Protein AF-A0A2T0B4X9-F1 (afdb_monomer)

InterPro domains:
  IPR005133 Na+/H+ antiporter subunit G [PF03334] (10-89)
  IPR005133 Na+/H+ antiporter subunit G [PTHR34703] (2-92)
  IPR005133 Na+/H+ antiporter subunit G [TIGR01300] (10-94)

Secondary structure (DSSP, 8-state):
-HHHHHHHHHHHHHHHHHHHHHHHHHH-SSHHHHHHHHHHHHHHHHHHHHHHHHHHH-SSHHHHHHHHHHHHHHHHHHHHHHHHHHHHHHHHHHHHHHHHHHTT-

Radius of gyration: 19.69 Å; Cα contacts (8 Å, |Δi|>4): 81; chains: 1; bounding box: 43×24×63 Å

Foldseek 3Di:
DVLLVQLVVLLVVLVVLCVQLVVQLVPDPDPLSNLVSNLVSNLSSLCSNLVSVCSNVDDDPVNVVSVVVSVVCVVVSVVVSVVSVVVVVVVVVVVVVVVVVVVVD

Structure (mmCIF, N/CA/C/O backbone):
data_AF-A0A2T0B4X9-F1
#
_entry.id   AF-A0A2T0B4X9-F1
#
loop_
_atom_site.group_PDB
_atom_site.id
_atom_site.type_symbol
_atom_site.label_atom_id
_atom_site.label_alt_id
_atom_site.label_comp_id
_atom_site.label_asym_id
_atom_site.label_entity_id
_atom_site.label_seq_id
_atom_site.pdbx_PDB_ins_code
_atom_site.Cartn_x
_atom_site.Cartn_y
_atom_site.Cartn_z
_atom_site.occupancy
_atom_site.B_iso_or_equiv
_atom_site.auth_seq_id
_atom_site.auth_comp_id
_atom_site.auth_asym_id
_atom_site.auth_atom_id
_atom_site.pdbx_PDB_model_num
ATOM 1 N N . MET A 1 1 ? -21.143 4.874 19.552 1.00 70.88 1 MET A N 1
ATOM 2 C CA . MET A 1 1 ? -21.073 6.147 18.798 1.00 70.88 1 MET A CA 1
ATOM 3 C C . MET A 1 1 ? -19.639 6.619 18.568 1.00 70.88 1 MET A C 1
ATOM 5 O O . MET A 1 1 ? -19.265 6.738 17.414 1.00 70.88 1 MET A O 1
ATOM 9 N N . ILE A 1 2 ? -18.803 6.809 19.600 1.00 83.50 2 ILE A N 1
ATOM 10 C CA . ILE A 1 2 ? -17.425 7.326 19.414 1.00 83.50 2 ILE A CA 1
ATOM 11 C C . ILE A 1 2 ? -16.535 6.442 18.518 1.00 83.50 2 ILE A C 1
ATOM 13 O O . ILE A 1 2 ? -15.884 6.949 17.611 1.00 83.50 2 ILE A O 1
ATOM 17 N N . LYS A 1 3 ? -16.580 5.111 18.691 1.00 83.69 3 LYS A N 1
ATOM 18 C CA . LYS A 1 3 ? -15.818 4.161 17.855 1.00 83.69 3 LYS A CA 1
ATOM 19 C C . LYS A 1 3 ? -16.211 4.244 16.378 1.00 83.69 3 LYS A C 1
ATOM 21 O O . LYS A 1 3 ? -15.361 4.133 15.510 1.00 83.69 3 LYS A O 1
ATOM 26 N N . THR A 1 4 ? -17.495 4.472 16.106 1.00 84.94 4 THR A N 1
ATOM 27 C CA . THR A 1 4 ? -18.053 4.586 14.754 1.00 84.94 4 THR A CA 1
ATOM 28 C C . THR A 1 4 ? -17.544 5.833 14.042 1.00 84.94 4 THR A C 1
ATOM 30 O O . THR A 1 4 ? -17.191 5.759 12.873 1.00 84.94 4 THR A O 1
ATOM 33 N N . ILE A 1 5 ? -17.456 6.962 14.752 1.00 89.38 5 ILE A N 1
ATOM 34 C CA . ILE A 1 5 ? -16.941 8.221 14.194 1.00 89.38 5 ILE A CA 1
ATOM 35 C C . ILE A 1 5 ? -15.448 8.083 13.868 1.00 89.38 5 ILE A C 1
ATOM 37 O O . ILE A 1 5 ? -15.024 8.427 12.768 1.00 89.38 5 ILE A O 1
ATOM 41 N N . ILE A 1 6 ? -14.665 7.516 14.791 1.00 89.00 6 ILE A N 1
ATOM 42 C CA . ILE A 1 6 ? -13.224 7.285 14.597 1.00 89.00 6 ILE A CA 1
ATOM 43 C C . ILE A 1 6 ? -12.978 6.315 13.434 1.00 89.00 6 ILE A C 1
ATOM 45 O O . ILE A 1 6 ? -12.154 6.591 12.564 1.00 89.00 6 ILE A O 1
ATOM 49 N N . ALA A 1 7 ? -13.722 5.207 13.384 1.00 88.75 7 ALA A N 1
ATOM 50 C CA . ALA A 1 7 ? -13.641 4.249 12.287 1.00 88.75 7 ALA A CA 1
ATOM 51 C C . ALA A 1 7 ? -14.042 4.880 10.946 1.00 88.75 7 ALA A C 1
ATOM 53 O O . ALA A 1 7 ? -13.374 4.6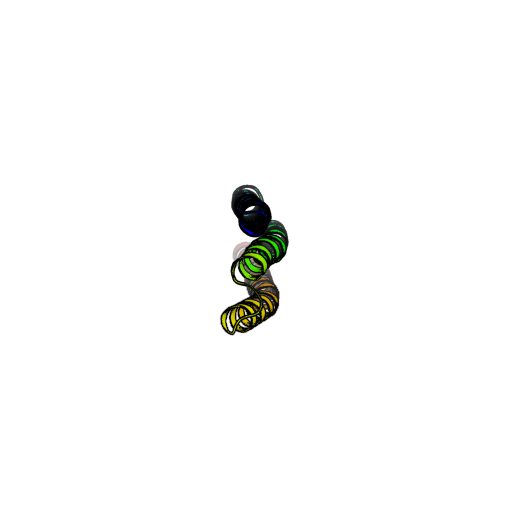52 9.942 1.00 88.75 7 ALA A O 1
ATOM 54 N N . GLY A 1 8 ? -15.086 5.715 10.939 1.00 88.88 8 GLY A N 1
ATOM 55 C CA . GLY A 1 8 ? -15.521 6.459 9.760 1.00 88.88 8 GLY A CA 1
ATOM 56 C C . GLY A 1 8 ? -14.424 7.372 9.214 1.00 88.88 8 GLY A C 1
ATOM 57 O O . GLY A 1 8 ? -14.149 7.330 8.020 1.00 88.88 8 GLY A O 1
ATOM 58 N N . ILE A 1 9 ? -13.741 8.126 10.080 1.00 92.19 9 ILE A N 1
ATOM 59 C CA . ILE A 1 9 ? -12.610 8.987 9.690 1.00 92.19 9 ILE A CA 1
ATOM 60 C C . ILE A 1 9 ? -11.462 8.164 9.095 1.00 92.19 9 ILE A C 1
ATOM 62 O O . ILE A 1 9 ? -10.918 8.538 8.057 1.00 92.19 9 ILE A O 1
ATOM 66 N N . PHE A 1 10 ? -11.116 7.030 9.710 1.00 91.31 10 PHE A N 1
ATOM 67 C CA . PHE A 1 10 ? -10.055 6.152 9.206 1.00 91.31 10 PHE A CA 1
ATOM 68 C C . PHE A 1 10 ? -10.397 5.551 7.837 1.00 91.31 10 PHE A C 1
ATOM 70 O O . PHE A 1 10 ? -9.554 5.548 6.942 1.00 91.31 10 PHE A O 1
ATOM 77 N N . ILE A 1 11 ? -11.640 5.097 7.643 1.00 91.50 11 ILE A N 1
ATOM 78 C CA . ILE A 1 11 ? -12.099 4.545 6.361 1.00 91.50 11 ILE A CA 1
ATOM 79 C C . ILE A 1 11 ? -12.152 5.630 5.284 1.00 91.50 11 ILE A C 1
ATOM 81 O O . ILE A 1 11 ? -11.684 5.395 4.174 1.00 91.50 11 ILE A O 1
ATOM 85 N N . PHE A 1 12 ? -12.661 6.825 5.594 1.00 93.56 12 PHE A N 1
ATOM 86 C CA . PHE A 1 12 ? -12.662 7.940 4.641 1.00 93.56 12 PHE A CA 1
ATOM 87 C C . PHE A 1 12 ? -11.243 8.375 4.265 1.00 93.56 12 PHE A C 1
ATOM 89 O O . PHE A 1 12 ? -10.979 8.637 3.093 1.00 93.56 12 PHE A O 1
ATOM 96 N N . GLY A 1 13 ? -10.317 8.401 5.227 1.00 93.12 13 GLY A N 1
ATOM 97 C CA . GLY A 1 13 ? -8.907 8.667 4.950 1.00 93.12 13 GLY A CA 1
ATOM 98 C C . GLY A 1 13 ? -8.268 7.580 4.078 1.00 93.12 13 GLY A C 1
ATOM 99 O O . GLY A 1 13 ? -7.533 7.898 3.146 1.00 93.12 13 GLY A O 1
ATOM 100 N N . GLY A 1 14 ? -8.600 6.308 4.316 1.00 91.94 14 GLY A N 1
ATOM 101 C CA . GLY A 1 14 ? -8.168 5.196 3.467 1.00 91.94 14 GLY A CA 1
ATOM 102 C C . GLY A 1 14 ? -8.710 5.310 2.039 1.00 91.94 14 GLY A C 1
ATOM 103 O O . GLY A 1 14 ? -7.953 5.192 1.078 1.00 91.94 14 GLY A O 1
ATOM 104 N N . LEU A 1 15 ? -9.998 5.633 1.895 1.00 92.81 15 LEU A N 1
ATOM 105 C CA . LEU A 1 15 ? -10.657 5.847 0.604 1.00 92.81 15 LEU A CA 1
ATOM 106 C C . LEU A 1 15 ? -10.029 7.010 -0.176 1.00 92.81 15 LEU A C 1
ATOM 108 O O . LEU A 1 15 ? -9.795 6.896 -1.379 1.00 92.81 15 LEU A O 1
ATOM 112 N N . PHE A 1 16 ? -9.711 8.107 0.514 1.00 93.75 16 PHE A N 1
ATOM 113 C CA . PHE A 1 16 ? -8.993 9.235 -0.072 1.00 93.75 16 PHE A CA 1
ATOM 114 C C . PHE A 1 16 ? -7.628 8.804 -0.623 1.00 93.75 16 PHE A C 1
ATOM 116 O O . PHE A 1 16 ? -7.295 9.133 -1.761 1.00 93.75 16 PHE A O 1
ATOM 123 N N . PHE A 1 17 ? -6.869 8.004 0.130 1.00 92.06 17 PHE A N 1
ATOM 124 C CA . PHE A 1 17 ? -5.587 7.467 -0.332 1.00 92.06 17 PHE A CA 1
ATOM 125 C C . PHE A 1 17 ? -5.727 6.549 -1.552 1.00 92.06 17 PHE A C 1
ATOM 127 O O . PHE A 1 17 ? -4.935 6.671 -2.486 1.00 92.06 17 PHE A O 1
ATOM 134 N N . PHE A 1 18 ? -6.752 5.694 -1.605 1.00 91.50 18 PHE A N 1
ATOM 135 C CA . PHE A 1 18 ? -7.026 4.875 -2.794 1.00 91.50 18 PHE A CA 1
ATOM 136 C C . PHE A 1 18 ? -7.384 5.724 -4.024 1.00 91.50 18 PHE A C 1
ATOM 138 O O . PHE A 1 18 ? -6.914 5.441 -5.132 1.00 91.50 18 PHE A O 1
ATOM 145 N N . MET A 1 19 ? -8.159 6.799 -3.843 1.00 93.06 19 MET A N 1
ATOM 146 C CA . MET A 1 19 ? -8.444 7.760 -4.915 1.00 93.06 19 MET A CA 1
ATOM 147 C C . MET A 1 19 ? -7.166 8.432 -5.425 1.00 93.06 19 MET A C 1
ATOM 149 O O . MET A 1 19 ? -6.934 8.470 -6.633 1.00 93.06 19 MET A O 1
ATOM 153 N N . VAL A 1 20 ? -6.313 8.921 -4.521 1.00 91.44 20 VAL A N 1
ATOM 154 C CA . VAL A 1 20 ? -5.030 9.547 -4.881 1.00 91.44 20 VAL A CA 1
ATOM 155 C C . VAL A 1 20 ? -4.104 8.548 -5.579 1.00 91.44 20 VAL A C 1
ATOM 157 O O . VAL A 1 20 ? -3.472 8.906 -6.571 1.00 91.44 20 VAL A O 1
ATOM 160 N N . GLY A 1 21 ? -4.069 7.291 -5.132 1.00 89.69 21 GLY A N 1
ATOM 161 C CA . GLY A 1 21 ? -3.315 6.221 -5.789 1.00 89.69 21 GLY A CA 1
ATOM 162 C C . GLY A 1 21 ? -3.776 5.983 -7.225 1.00 89.69 21 GLY A C 1
ATOM 163 O O . GLY A 1 21 ? -2.958 5.962 -8.144 1.00 89.69 21 GLY A O 1
ATOM 164 N N . THR A 1 22 ? -5.090 5.906 -7.436 1.00 88.62 22 THR A N 1
ATOM 165 C CA . THR A 1 22 ? -5.692 5.746 -8.771 1.00 88.62 22 THR A CA 1
ATOM 166 C C . THR A 1 22 ? -5.369 6.935 -9.680 1.00 88.62 22 THR A C 1
ATOM 168 O O . THR A 1 22 ? -4.971 6.756 -10.832 1.00 88.62 22 THR A O 1
ATOM 171 N N . LEU A 1 23 ? -5.469 8.161 -9.157 1.00 90.69 23 LEU A N 1
ATOM 172 C CA . LEU A 1 23 ? -5.089 9.373 -9.886 1.00 90.69 23 LEU A CA 1
ATOM 173 C C . LEU A 1 23 ? -3.590 9.417 -10.210 1.00 90.69 23 LEU A C 1
ATOM 175 O O . LEU A 1 23 ? -3.216 9.859 -11.297 1.00 90.69 23 LEU A O 1
ATOM 179 N N . GLY A 1 24 ? -2.733 8.937 -9.306 1.00 86.00 24 GLY A N 1
ATOM 180 C CA . GLY A 1 24 ? -1.296 8.814 -9.543 1.00 86.00 24 GLY A CA 1
ATOM 181 C C . GLY A 1 24 ? -0.997 7.893 -10.724 1.00 86.00 24 GLY A C 1
ATOM 182 O O . GLY A 1 24 ? -0.227 8.259 -11.611 1.00 86.00 24 GLY A O 1
ATOM 183 N N . ILE A 1 25 ? -1.673 6.745 -10.802 1.00 86.62 25 ILE A N 1
ATOM 184 C CA . ILE A 1 25 ? -1.521 5.809 -11.925 1.00 86.62 25 ILE A CA 1
ATOM 185 C C . ILE A 1 25 ? -1.952 6.449 -13.253 1.00 86.62 25 ILE A C 1
ATOM 187 O O . ILE A 1 25 ? -1.308 6.221 -14.273 1.00 86.62 25 ILE A O 1
ATOM 191 N N . LEU A 1 26 ? -3.009 7.265 -13.256 1.00 86.75 26 LEU A N 1
ATOM 192 C CA . LEU A 1 26 ? -3.506 7.925 -14.471 1.00 86.75 26 LEU A CA 1
ATOM 193 C C . LEU A 1 26 ? -2.644 9.111 -14.925 1.00 86.75 26 LEU A C 1
ATOM 195 O O . LEU A 1 26 ? -2.624 9.421 -16.114 1.00 86.75 26 LEU A O 1
ATOM 199 N N . ARG A 1 27 ? -1.959 9.800 -14.002 1.00 88.19 27 ARG A N 1
ATOM 200 C CA . ARG A 1 27 ? -1.227 11.037 -14.316 1.00 88.19 27 ARG A CA 1
ATOM 201 C C . ARG A 1 27 ? 0.253 10.833 -14.629 1.00 88.19 27 ARG A C 1
ATOM 203 O O . ARG A 1 27 ? 0.816 11.650 -15.355 1.00 88.19 27 ARG A O 1
ATOM 210 N N . PHE A 1 28 ? 0.899 9.805 -14.079 1.00 84.94 28 PHE A N 1
ATOM 211 C CA . PHE A 1 28 ? 2.333 9.611 -14.300 1.00 84.94 28 PHE A CA 1
ATOM 212 C C . PHE A 1 28 ? 2.619 8.921 -15.648 1.00 84.94 28 PHE A C 1
ATOM 214 O O . PHE A 1 28 ? 2.067 7.852 -15.909 1.00 84.94 28 PHE A O 1
ATOM 221 N N . PRO A 1 29 ? 3.494 9.497 -16.498 1.00 77.94 29 PRO A N 1
ATOM 222 C CA . PRO A 1 29 ? 3.813 8.928 -17.810 1.00 77.94 29 PRO A CA 1
ATOM 223 C C . PRO A 1 29 ? 4.719 7.689 -17.710 1.00 77.94 29 PRO A C 1
ATOM 225 O O . PRO A 1 29 ? 4.564 6.739 -18.474 1.00 77.94 29 PRO A O 1
ATOM 228 N N . ASP A 1 30 ? 5.620 7.658 -16.728 1.00 82.75 30 ASP A N 1
ATOM 229 C CA . ASP A 1 30 ? 6.598 6.583 -16.554 1.00 82.75 30 ASP A CA 1
ATOM 230 C C . ASP A 1 30 ? 6.061 5.449 -15.659 1.00 82.75 30 ASP A C 1
ATOM 232 O O . ASP A 1 30 ? 5.358 5.679 -14.668 1.00 82.75 30 ASP A O 1
ATOM 236 N N . VAL A 1 31 ? 6.384 4.209 -16.021 1.00 83.50 31 VAL A N 1
ATOM 237 C CA . VAL A 1 31 ? 5.954 2.979 -15.347 1.00 83.50 31 VAL A CA 1
ATOM 238 C C . VAL A 1 31 ? 6.537 2.897 -13.936 1.00 83.50 31 VAL A C 1
ATOM 240 O O . VAL A 1 31 ? 5.796 2.618 -12.992 1.00 83.50 31 VAL A O 1
ATOM 243 N N . PHE A 1 32 ? 7.813 3.240 -13.742 1.00 84.69 32 PHE A N 1
ATOM 244 C CA . PHE A 1 32 ? 8.429 3.232 -12.407 1.00 84.69 32 PHE A CA 1
ATOM 245 C C . PHE A 1 32 ? 7.768 4.242 -11.464 1.00 84.69 32 PHE A C 1
ATOM 247 O O . PHE A 1 32 ? 7.458 3.932 -10.310 1.00 84.69 32 PHE A O 1
ATOM 254 N N . THR A 1 33 ? 7.480 5.436 -11.983 1.00 85.44 33 THR A N 1
ATOM 255 C CA . THR A 1 33 ? 6.816 6.499 -11.222 1.00 85.44 33 THR A CA 1
ATOM 256 C C . THR A 1 33 ? 5.370 6.120 -10.874 1.00 85.44 33 THR A C 1
ATOM 258 O O . THR A 1 33 ? 4.938 6.345 -9.742 1.00 85.44 33 THR A O 1
ATOM 261 N N . ARG A 1 34 ? 4.643 5.452 -11.786 1.00 88.44 34 ARG A N 1
ATOM 262 C CA . ARG A 1 34 ? 3.297 4.909 -11.515 1.00 88.44 34 ARG A CA 1
ATOM 263 C C . ARG A 1 34 ? 3.299 3.866 -10.402 1.00 88.44 34 ARG A C 1
ATOM 265 O O . ARG A 1 34 ? 2.468 3.951 -9.500 1.00 88.44 34 ARG A O 1
ATOM 272 N N . ILE A 1 35 ? 4.230 2.914 -10.440 1.00 88.06 35 ILE A N 1
ATOM 273 C CA . ILE A 1 35 ? 4.293 1.830 -9.450 1.00 88.06 35 ILE A CA 1
ATOM 274 C C . ILE A 1 35 ? 4.663 2.370 -8.064 1.00 88.06 35 ILE A C 1
ATOM 276 O O . ILE A 1 35 ? 4.061 1.968 -7.071 1.00 88.06 35 ILE A O 1
ATOM 280 N N . HIS A 1 36 ? 5.595 3.324 -7.979 1.00 86.75 36 HIS A N 1
ATOM 281 C CA . HIS A 1 36 ? 5.969 3.952 -6.706 1.00 86.75 36 HIS A CA 1
ATOM 282 C C . HIS A 1 36 ? 4.802 4.701 -6.060 1.00 86.75 36 HIS A C 1
ATOM 284 O O . HIS A 1 36 ? 4.559 4.578 -4.856 1.00 86.75 36 HIS A O 1
ATOM 290 N N . SER A 1 37 ? 4.061 5.472 -6.859 1.00 88.69 37 SER A N 1
ATOM 291 C CA . SER A 1 37 ? 2.874 6.181 -6.385 1.00 88.69 37 SER A CA 1
ATOM 292 C C . SER A 1 37 ? 1.771 5.220 -5.957 1.00 88.69 37 SER A C 1
ATOM 294 O O . SER A 1 37 ? 1.194 5.419 -4.886 1.00 88.69 37 SER A O 1
ATOM 296 N N . ALA A 1 38 ? 1.525 4.161 -6.733 1.00 88.25 38 ALA A N 1
ATOM 297 C CA . ALA A 1 38 ? 0.565 3.120 -6.388 1.00 88.25 38 ALA A CA 1
ATOM 298 C C . ALA A 1 38 ? 0.942 2.438 -5.065 1.00 88.25 38 ALA A C 1
ATOM 300 O O . ALA A 1 38 ? 0.164 2.496 -4.121 1.00 88.25 38 ALA A O 1
ATOM 301 N N . ALA A 1 39 ? 2.162 1.909 -4.936 1.00 89.00 39 ALA A N 1
ATOM 302 C CA . ALA A 1 39 ? 2.603 1.166 -3.753 1.00 89.00 39 ALA A CA 1
ATOM 303 C C . ALA A 1 39 ? 2.524 1.990 -2.452 1.00 89.00 39 ALA A C 1
ATOM 305 O O . ALA A 1 39 ? 2.098 1.489 -1.405 1.00 89.00 39 ALA A O 1
ATOM 306 N N . LYS A 1 40 ? 2.888 3.278 -2.500 1.00 88.31 40 LYS A N 1
ATOM 307 C CA . LYS A 1 40 ? 2.768 4.176 -1.338 1.00 88.31 40 LYS A CA 1
ATOM 308 C C . LYS A 1 40 ? 1.318 4.431 -0.947 1.00 88.31 40 LYS A C 1
ATOM 310 O O . LYS A 1 40 ? 0.997 4.429 0.239 1.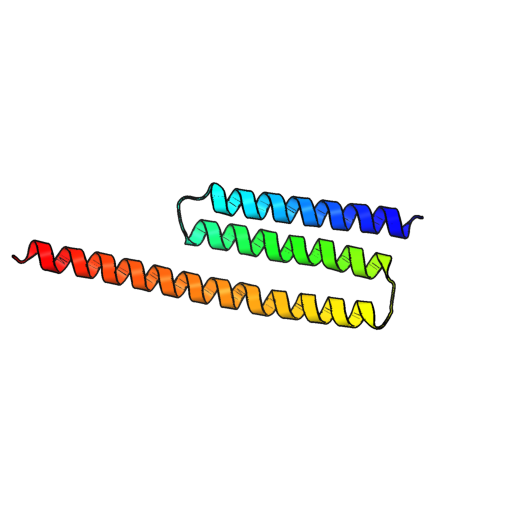00 88.31 40 LYS A O 1
ATOM 315 N N . CYS A 1 41 ? 0.455 4.667 -1.931 1.00 91.62 41 CYS A N 1
ATOM 316 C CA . CYS A 1 41 ? -0.951 4.935 -1.660 1.00 91.62 41 CYS A CA 1
ATOM 317 C C . CYS A 1 41 ? -1.673 3.686 -1.151 1.00 91.62 41 CYS A C 1
ATOM 319 O O . CYS A 1 41 ? -2.487 3.783 -0.239 1.00 91.62 41 CYS A O 1
ATOM 321 N N . ASP A 1 42 ? -1.326 2.523 -1.692 1.00 89.81 42 ASP A N 1
ATOM 322 C CA . ASP A 1 42 ? -1.953 1.243 -1.379 1.00 89.81 42 ASP A CA 1
ATOM 323 C C . ASP A 1 42 ? -1.588 0.761 0.035 1.00 89.81 42 ASP A C 1
ATOM 325 O O . ASP A 1 42 ? -2.454 0.358 0.810 1.00 89.81 42 ASP A O 1
ATOM 329 N N . THR A 1 43 ? -0.318 0.903 0.436 1.00 91.25 43 THR A N 1
ATOM 330 C CA . THR A 1 43 ? 0.132 0.554 1.797 1.00 91.25 43 THR A CA 1
ATOM 331 C C . THR A 1 43 ? -0.504 1.434 2.874 1.00 91.25 43 THR A C 1
ATOM 333 O O . THR A 1 43 ? -0.946 0.906 3.895 1.00 91.25 43 THR A O 1
ATOM 336 N N . LEU A 1 44 ? -0.601 2.750 2.651 1.00 90.25 44 LEU A N 1
ATOM 337 C CA . LEU A 1 44 ? -1.269 3.682 3.569 1.00 90.25 44 LEU A CA 1
ATOM 338 C C . LEU A 1 44 ? -2.795 3.519 3.557 1.00 90.25 44 LEU A C 1
ATOM 340 O O . LEU A 1 44 ? -3.411 3.498 4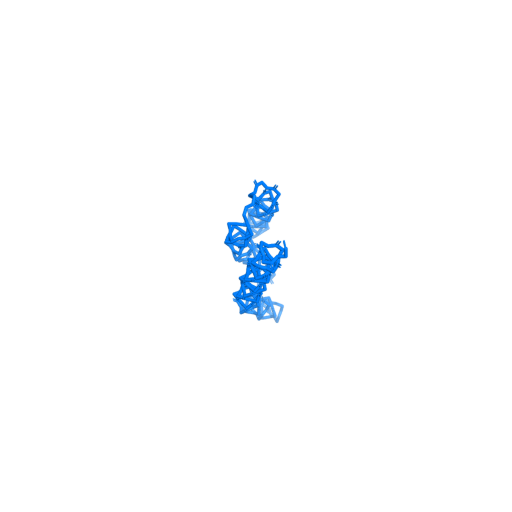.623 1.00 90.25 44 LEU A O 1
ATOM 344 N N . GLY A 1 45 ? -3.401 3.361 2.378 1.00 92.25 45 GLY A N 1
ATOM 345 C CA . GLY A 1 45 ? -4.846 3.200 2.205 1.00 92.25 45 GLY A CA 1
ATOM 346 C C . GLY A 1 45 ? -5.372 1.913 2.837 1.00 92.25 45 GLY A C 1
ATOM 347 O O . GLY A 1 45 ? -6.355 1.950 3.587 1.00 92.25 45 GLY A O 1
ATOM 348 N N . ALA A 1 46 ? -4.679 0.791 2.614 1.00 91.81 46 ALA A N 1
ATOM 349 C CA . ALA A 1 46 ? -4.995 -0.482 3.253 1.00 91.81 46 ALA A CA 1
ATOM 350 C C . ALA A 1 46 ? -4.817 -0.403 4.775 1.00 91.81 46 ALA A C 1
ATOM 352 O O . ALA A 1 46 ? -5.695 -0.852 5.510 1.00 91.81 46 ALA A O 1
ATOM 353 N N . LEU A 1 47 ? -3.735 0.219 5.259 1.00 91.81 47 LEU A N 1
ATOM 354 C CA . LEU A 1 47 ? -3.471 0.350 6.693 1.00 91.81 47 LEU A CA 1
ATOM 355 C C . LEU A 1 47 ? -4.540 1.196 7.396 1.00 91.81 47 LEU A C 1
ATOM 357 O O . LEU A 1 47 ? -5.082 0.750 8.406 1.00 91.81 47 LEU A O 1
ATOM 361 N N . LEU A 1 48 ? -4.912 2.357 6.846 1.00 91.75 48 LEU A N 1
ATOM 362 C CA . LEU A 1 48 ? -5.993 3.185 7.396 1.00 91.75 48 LEU A CA 1
ATOM 363 C C . LEU A 1 48 ? -7.350 2.466 7.342 1.00 91.75 48 LEU A C 1
ATOM 365 O O . LEU A 1 48 ? -8.083 2.429 8.329 1.00 91.75 48 LEU A O 1
ATOM 369 N N . SER A 1 49 ? -7.685 1.833 6.220 1.00 92.06 49 SER A N 1
ATOM 370 C CA . SER A 1 49 ? -8.981 1.157 6.083 1.00 92.06 49 SER A CA 1
ATOM 371 C C . SER A 1 49 ? -9.110 -0.024 7.049 1.00 92.06 49 SER A C 1
ATOM 373 O O . SER A 1 49 ? -10.112 -0.150 7.757 1.00 92.06 49 SER A O 1
ATOM 375 N N . LEU A 1 50 ? -8.075 -0.867 7.135 1.00 90.31 50 LEU A N 1
ATOM 376 C CA . LEU A 1 50 ? -8.059 -2.049 7.999 1.00 90.31 50 LEU A C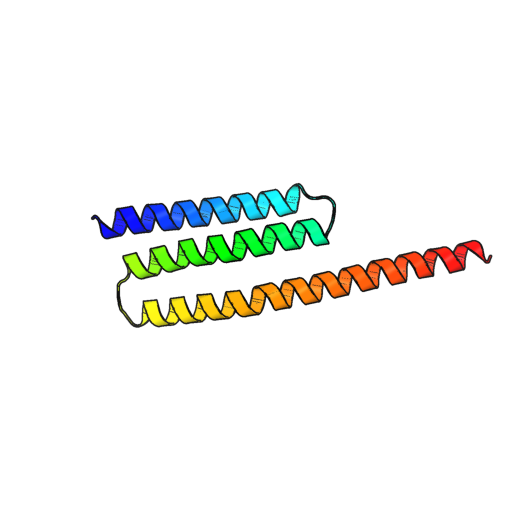A 1
ATOM 377 C C . LEU A 1 50 ? -7.988 -1.667 9.481 1.00 90.31 50 LEU A C 1
ATOM 379 O O . LEU A 1 50 ? -8.689 -2.268 10.294 1.00 90.31 50 LEU A O 1
ATOM 383 N N . MET A 1 51 ? -7.216 -0.639 9.842 1.00 89.12 51 MET A N 1
ATOM 384 C CA . MET A 1 51 ? -7.146 -0.151 11.223 1.00 89.12 51 MET A CA 1
ATOM 385 C C . MET A 1 51 ? -8.486 0.453 11.676 1.00 89.12 51 MET A C 1
ATOM 387 O O . MET A 1 51 ? -8.938 0.161 12.785 1.00 89.12 51 MET A O 1
ATOM 391 N N . GLY A 1 52 ? -9.186 1.186 10.802 1.00 87.81 52 GLY A N 1
ATOM 392 C CA . GLY A 1 52 ? -10.554 1.653 11.062 1.00 87.81 52 GLY A CA 1
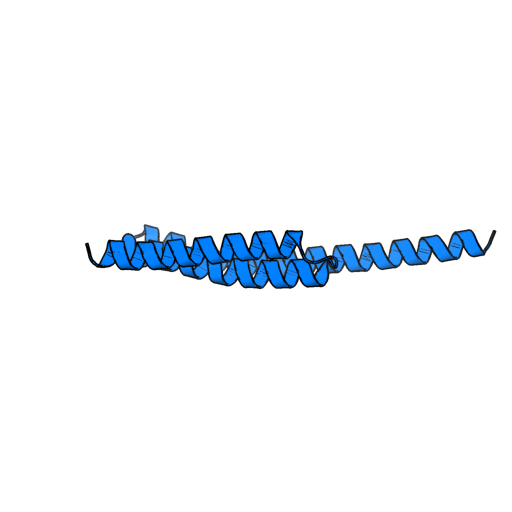ATOM 393 C C . GLY A 1 52 ? -11.538 0.501 11.296 1.00 87.81 52 GLY A C 1
ATOM 394 O O . GLY A 1 52 ? -12.338 0.543 12.235 1.00 87.81 52 GLY A O 1
ATOM 395 N N . LEU A 1 53 ? -11.428 -0.568 10.503 1.00 86.88 53 LEU A N 1
ATOM 396 C CA . LEU A 1 53 ? -12.257 -1.769 10.640 1.00 86.88 53 LEU A CA 1
ATOM 397 C C . LEU A 1 53 ? -11.982 -2.536 11.945 1.00 86.88 53 LEU A C 1
ATOM 399 O O . LEU A 1 53 ? -12.920 -3.010 12.589 1.00 86.88 53 LEU A O 1
ATOM 403 N N . ILE A 1 54 ? -10.717 -2.625 12.369 1.00 87.44 54 ILE A N 1
ATOM 404 C CA . ILE A 1 54 ? -10.321 -3.247 13.644 1.00 87.44 54 ILE A CA 1
ATOM 405 C C . ILE A 1 54 ? -10.898 -2.461 14.831 1.00 87.44 54 ILE A C 1
ATOM 407 O O . ILE A 1 54 ? -11.458 -3.060 15.752 1.00 87.44 54 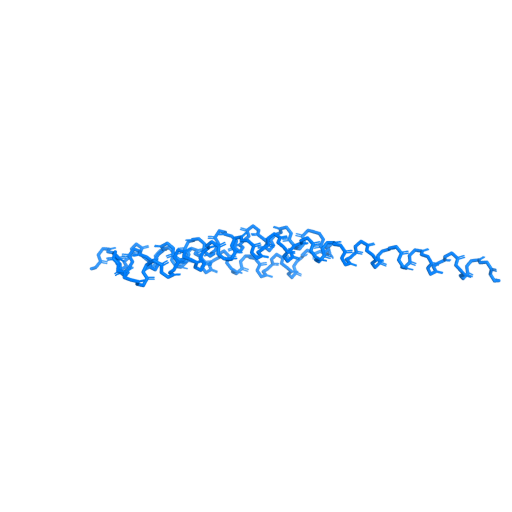ILE A O 1
ATOM 411 N N . ILE A 1 55 ? -10.831 -1.126 14.799 1.00 85.69 55 ILE A N 1
ATOM 412 C CA . ILE A 1 55 ? -11.393 -0.261 15.853 1.00 85.69 55 ILE A CA 1
ATOM 413 C C . ILE A 1 55 ? -12.921 -0.396 15.924 1.00 85.69 55 ILE A C 1
ATOM 415 O O . ILE A 1 55 ? -13.494 -0.386 17.020 1.00 85.69 55 ILE A O 1
ATOM 419 N N . PHE A 1 56 ? -13.584 -0.546 14.774 1.00 84.50 56 PHE A N 1
ATOM 420 C CA . PHE A 1 56 ? -15.031 -0.734 14.706 1.00 84.50 56 PHE A CA 1
ATOM 421 C C . PHE A 1 56 ? -15.476 -2.091 15.266 1.00 84.50 56 PHE A C 1
ATOM 423 O O . PHE A 1 56 ? -16.420 -2.149 16.055 1.00 84.50 56 PHE A O 1
ATOM 430 N N . ASN A 1 57 ? -14.792 -3.173 14.883 1.00 81.75 57 ASN A N 1
ATOM 431 C CA . ASN A 1 57 ? -15.197 -4.543 15.211 1.00 81.75 57 ASN A CA 1
ATOM 432 C C . ASN A 1 57 ? -14.692 -5.030 16.587 1.00 81.75 57 ASN A C 1
ATOM 434 O O . ASN A 1 57 ? -15.209 -6.004 17.138 1.00 81.75 57 ASN A O 1
ATOM 438 N N . GLY A 1 58 ? -13.693 -4.349 17.159 1.00 77.88 58 GLY A N 1
ATOM 439 C CA . GLY A 1 58 ? -13.086 -4.706 18.441 1.00 77.88 58 GLY A CA 1
ATOM 440 C C . GLY A 1 58 ? -12.182 -5.946 18.380 1.00 77.88 58 GLY A C 1
ATOM 441 O O . GLY A 1 58 ? -11.932 -6.512 17.316 1.00 77.88 58 GLY A O 1
ATOM 442 N N . PHE A 1 59 ? -11.672 -6.368 19.544 1.00 73.06 59 PHE A N 1
ATOM 443 C CA . PHE A 1 59 ? -10.765 -7.516 19.684 1.00 73.06 59 PHE A CA 1
ATOM 444 C C . PHE A 1 59 ? -11.544 -8.836 19.551 1.00 73.06 59 PHE A C 1
ATOM 446 O O . PHE A 1 59 ? -11.963 -9.441 20.531 1.00 73.06 59 PHE A O 1
ATOM 453 N N . ASN A 1 60 ? -11.783 -9.246 18.307 1.00 84.38 60 ASN A N 1
ATOM 454 C CA . 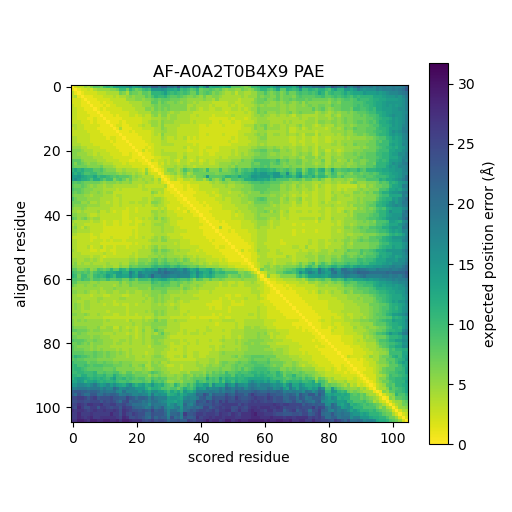ASN A 1 60 ? -12.507 -10.461 17.935 1.00 84.38 60 ASN A CA 1
ATOM 455 C C . ASN A 1 60 ? -11.690 -11.298 16.939 1.00 84.38 60 ASN A C 1
ATOM 457 O O . ASN A 1 60 ? -10.736 -10.807 16.333 1.00 84.38 60 ASN A O 1
ATOM 461 N N . TRP A 1 61 ? -12.120 -12.539 16.682 1.00 86.38 61 TRP A N 1
ATOM 462 C CA . TRP A 1 61 ? -11.551 -13.405 15.634 1.00 86.38 61 TRP A CA 1
ATOM 463 C C . TRP A 1 61 ? -11.440 -12.714 14.267 1.00 86.38 61 TRP A C 1
ATOM 465 O O . TRP A 1 61 ? -10.526 -12.986 13.491 1.00 86.38 61 TRP A O 1
ATOM 475 N N . THR A 1 62 ? -12.344 -11.780 13.977 1.00 86.50 62 THR A N 1
ATOM 476 C CA . THR A 1 62 ? -12.322 -10.982 12.749 1.00 86.50 62 THR A CA 1
ATOM 477 C C . THR A 1 62 ? -11.142 -10.009 12.690 1.00 86.50 62 THR A C 1
ATOM 479 O O . THR A 1 62 ? -10.556 -9.849 11.624 1.00 86.50 62 THR A O 1
ATOM 482 N N . ALA A 1 63 ? -10.741 -9.397 13.809 1.00 87.31 63 ALA A N 1
ATOM 483 C CA . ALA A 1 63 ? -9.582 -8.502 13.845 1.00 87.31 63 ALA A CA 1
ATOM 484 C C . ALA A 1 63 ? -8.278 -9.251 13.539 1.00 87.31 63 ALA A C 1
ATOM 486 O O . ALA A 1 63 ? -7.433 -8.744 12.805 1.00 87.31 63 ALA A O 1
ATOM 487 N N . LEU A 1 64 ? -8.156 -10.494 14.018 1.00 88.50 64 LEU A N 1
ATOM 488 C CA . LEU A 1 64 ? -7.013 -11.356 13.713 1.00 88.50 64 LEU A CA 1
ATOM 489 C C . LEU A 1 64 ? -6.910 -11.643 12.204 1.00 88.50 64 LEU A C 1
ATOM 491 O O . LEU A 1 64 ? -5.835 -11.533 11.619 1.00 88.50 64 LEU A O 1
ATOM 495 N N . LYS A 1 65 ? -8.045 -11.948 11.558 1.00 90.81 65 LYS A N 1
ATOM 496 C CA . LYS A 1 65 ? -8.114 -12.145 10.100 1.00 90.81 65 LYS A CA 1
ATOM 497 C C . LYS A 1 65 ? -7.729 -10.874 9.336 1.00 90.81 65 LYS A C 1
ATOM 499 O O . LYS A 1 65 ? -7.002 -10.963 8.355 1.00 90.81 65 LYS A O 1
ATOM 504 N N . LEU A 1 66 ? -8.172 -9.702 9.795 1.00 90.69 66 LEU A N 1
ATOM 505 C CA . LEU A 1 66 ? -7.841 -8.414 9.169 1.00 90.69 66 LEU A CA 1
ATOM 506 C C . LEU A 1 66 ? -6.344 -8.093 9.254 1.00 90.69 66 LEU A C 1
ATOM 508 O O . LEU A 1 66 ? -5.766 -7.633 8.273 1.00 90.69 66 LEU A O 1
ATOM 512 N N . ILE A 1 67 ? -5.703 -8.381 10.389 1.00 89.88 67 ILE A N 1
ATOM 513 C CA . ILE A 1 67 ? -4.246 -8.242 10.540 1.00 89.88 67 ILE A CA 1
ATOM 514 C C . ILE A 1 67 ? -3.509 -9.193 9.593 1.00 89.88 67 ILE A C 1
ATOM 516 O O . ILE A 1 67 ? -2.536 -8.793 8.956 1.00 89.88 67 ILE A O 1
ATOM 520 N N . LEU A 1 68 ? -3.987 -10.432 9.450 1.00 93.06 68 LEU A N 1
ATOM 521 C CA . LEU A 1 68 ? -3.392 -11.393 8.523 1.00 93.06 68 LEU A CA 1
ATOM 522 C C . LEU A 1 68 ? -3.486 -10.908 7.066 1.00 93.06 68 LEU A C 1
ATOM 524 O O . LEU A 1 68 ? -2.508 -10.995 6.327 1.00 93.06 68 LEU A O 1
ATOM 528 N N . VAL A 1 69 ? -4.629 -10.332 6.677 1.00 92.12 69 VAL A N 1
ATOM 529 C CA . VAL A 1 69 ? -4.815 -9.696 5.361 1.00 92.12 69 VAL A CA 1
ATOM 530 C C . VAL A 1 69 ? -3.874 -8.501 5.182 1.00 92.12 69 VAL A C 1
ATOM 532 O O . VAL A 1 69 ? -3.275 -8.366 4.117 1.00 92.12 69 VAL A O 1
ATOM 535 N N . LEU A 1 70 ? -3.685 -7.666 6.211 1.00 91.69 70 LEU A N 1
ATOM 536 C CA . LEU A 1 70 ? -2.756 -6.529 6.164 1.00 91.69 70 LEU A CA 1
ATOM 537 C C . LEU A 1 70 ? -1.319 -6.989 5.871 1.00 91.69 70 LEU A C 1
ATOM 539 O O . LEU A 1 70 ? -0.670 -6.453 4.975 1.00 91.69 70 LEU A O 1
ATOM 543 N N . ILE A 1 71 ? -0.846 -8.009 6.594 1.00 92.06 71 ILE A N 1
ATOM 544 C CA . ILE A 1 71 ? 0.492 -8.590 6.406 1.00 92.06 71 ILE A CA 1
ATOM 545 C C . ILE A 1 71 ? 0.621 -9.189 5.003 1.00 92.06 71 ILE A C 1
ATOM 547 O O . ILE A 1 71 ? 1.632 -8.990 4.329 1.00 92.06 71 ILE A O 1
ATOM 551 N N . PHE A 1 72 ? -0.414 -9.889 4.539 1.00 93.44 72 PHE A N 1
ATOM 552 C CA . PHE A 1 72 ? -0.421 -10.490 3.211 1.00 93.44 72 PHE A CA 1
ATOM 553 C C . PHE A 1 72 ? -0.320 -9.437 2.099 1.00 93.44 72 PHE A C 1
ATOM 555 O O . PHE A 1 72 ? 0.490 -9.584 1.182 1.00 93.44 72 PHE A O 1
ATOM 562 N N . ILE A 1 73 ? -1.079 -8.341 2.201 1.00 91.50 73 ILE A N 1
ATOM 563 C CA . ILE A 1 73 ? -1.000 -7.207 1.267 1.00 91.50 73 ILE A CA 1
ATOM 564 C C . ILE A 1 73 ? 0.396 -6.583 1.291 1.00 91.50 73 ILE A C 1
ATOM 566 O O . ILE A 1 73 ? 0.950 -6.282 0.235 1.00 91.50 73 ILE A O 1
ATOM 570 N N . TRP A 1 74 ? 0.991 -6.423 2.472 1.00 89.94 74 TRP A N 1
ATOM 571 C CA . TRP A 1 74 ? 2.333 -5.860 2.623 1.00 89.94 74 TRP A CA 1
ATOM 572 C C . TRP A 1 74 ? 3.439 -6.701 1.995 1.00 89.94 74 TRP A C 1
ATOM 574 O O . TRP A 1 74 ? 4.423 -6.130 1.542 1.00 89.94 74 TRP A O 1
ATOM 584 N N . ILE A 1 75 ? 3.292 -8.024 1.942 1.00 92.19 75 ILE A N 1
ATOM 585 C CA . ILE A 1 75 ? 4.229 -8.899 1.222 1.00 92.19 75 ILE A CA 1
ATOM 586 C C . ILE A 1 75 ? 3.925 -8.882 -0.280 1.00 92.19 75 ILE A C 1
ATOM 588 O O . ILE A 1 75 ? 4.835 -8.826 -1.102 1.00 92.19 75 ILE A O 1
ATOM 592 N N . THR A 1 76 ? 2.645 -8.872 -0.650 1.00 92.00 76 THR A N 1
ATOM 593 C CA . THR A 1 76 ? 2.209 -8.919 -2.053 1.00 92.00 76 THR A CA 1
ATOM 594 C C . THR A 1 76 ? 2.602 -7.656 -2.824 1.00 92.00 76 THR A C 1
ATOM 596 O O . THR A 1 76 ? 3.077 -7.754 -3.954 1.00 92.00 76 THR A O 1
ATOM 599 N N . ASN A 1 77 ? 2.459 -6.472 -2.221 1.00 89.94 77 ASN A N 1
ATOM 600 C CA . ASN A 1 77 ? 2.752 -5.187 -2.865 1.00 89.94 77 ASN A CA 1
ATOM 601 C C . ASN A 1 77 ? 4.206 -5.031 -3.378 1.00 89.94 77 ASN A C 1
ATOM 603 O O . ASN A 1 77 ? 4.391 -4.676 -4.548 1.00 89.94 77 ASN A O 1
ATOM 607 N N . PRO A 1 78 ? 5.260 -5.310 -2.582 1.00 89.25 78 PRO A N 1
ATOM 608 C CA . PRO A 1 78 ? 6.639 -5.258 -3.063 1.00 89.25 78 PRO A CA 1
ATOM 609 C C . PRO A 1 78 ? 6.941 -6.363 -4.079 1.00 89.25 78 PRO A C 1
ATOM 611 O O . PRO A 1 78 ? 7.665 -6.108 -5.041 1.00 89.25 78 PRO A O 1
ATOM 614 N N . THR A 1 79 ? 6.359 -7.559 -3.935 1.00 91.81 79 THR A N 1
ATOM 615 C CA . THR A 1 79 ? 6.514 -8.629 -4.933 1.00 91.81 79 THR A CA 1
ATOM 616 C C . THR A 1 79 ? 5.921 -8.221 -6.282 1.00 91.81 79 THR A C 1
ATOM 618 O O . THR A 1 79 ? 6.592 -8.358 -7.305 1.00 91.81 79 THR A O 1
ATOM 621 N N . ALA A 1 80 ? 4.708 -7.660 -6.295 1.00 89.00 80 ALA A N 1
ATOM 622 C CA . ALA A 1 80 ? 4.068 -7.157 -7.509 1.00 89.00 80 ALA A CA 1
ATOM 623 C C . ALA A 1 80 ? 4.900 -6.040 -8.156 1.00 89.00 80 ALA A C 1
ATOM 625 O O . ALA A 1 80 ? 5.214 -6.108 -9.343 1.00 89.00 80 ALA A O 1
ATOM 626 N N . THR A 1 81 ? 5.341 -5.065 -7.358 1.00 89.19 81 THR A N 1
ATOM 627 C CA . THR A 1 81 ? 6.196 -3.956 -7.813 1.00 89.19 81 THR A CA 1
ATOM 628 C C . THR A 1 81 ? 7.490 -4.453 -8.460 1.00 89.19 81 THR A C 1
ATOM 630 O O . THR A 1 81 ? 7.860 -3.993 -9.539 1.00 89.19 81 THR A O 1
ATOM 633 N N . HIS A 1 82 ? 8.159 -5.428 -7.842 1.00 90.00 82 HIS A N 1
ATOM 634 C CA . HIS A 1 82 ? 9.408 -5.984 -8.358 1.00 90.00 82 HIS A CA 1
ATOM 635 C C . HIS A 1 82 ? 9.210 -6.739 -9.683 1.00 90.00 82 HIS A C 1
ATOM 637 O O . HIS A 1 82 ? 10.026 -6.614 -10.597 1.00 90.00 82 HIS A O 1
ATOM 643 N N . LEU A 1 83 ? 8.121 -7.506 -9.816 1.00 91.94 83 LEU A N 1
ATOM 644 C CA . LEU A 1 83 ? 7.804 -8.221 -11.056 1.00 91.94 83 LEU A CA 1
ATOM 645 C C . LEU A 1 83 ? 7.485 -7.261 -12.205 1.00 91.94 83 LEU A C 1
ATOM 647 O O . LEU A 1 83 ? 7.995 -7.460 -13.307 1.00 91.94 83 LEU A O 1
ATOM 651 N N . ILE A 1 84 ? 6.702 -6.210 -11.947 1.00 89.06 84 ILE A N 1
ATOM 652 C CA . ILE A 1 84 ? 6.372 -5.205 -12.966 1.00 89.06 84 ILE A CA 1
ATOM 653 C C . ILE A 1 84 ? 7.636 -4.432 -13.372 1.00 89.06 84 ILE A C 1
ATOM 655 O O . ILE A 1 84 ? 7.889 -4.263 -14.561 1.00 89.06 84 ILE A O 1
ATOM 659 N N . GLY A 1 85 ? 8.476 -4.035 -12.409 1.00 88.25 85 GLY A N 1
ATOM 660 C CA . GLY A 1 85 ? 9.751 -3.370 -12.699 1.00 88.25 85 GLY A CA 1
ATOM 661 C C . GLY A 1 85 ? 10.695 -4.231 -13.545 1.00 88.25 85 GLY A C 1
ATOM 662 O O . GLY A 1 85 ? 11.287 -3.739 -14.503 1.00 88.25 85 GLY A O 1
ATOM 663 N N . LYS A 1 86 ? 10.790 -5.536 -13.250 1.00 88.94 86 LYS A N 1
ATOM 664 C CA . LYS A 1 86 ? 11.567 -6.484 -14.064 1.00 88.94 86 LYS A CA 1
ATOM 665 C C . LYS A 1 86 ? 10.988 -6.634 -15.475 1.00 88.94 86 LYS A C 1
ATOM 667 O O . LYS A 1 86 ? 11.754 -6.704 -16.431 1.00 88.94 86 LYS A O 1
ATOM 672 N N . ALA A 1 87 ? 9.663 -6.703 -15.610 1.00 88.56 87 ALA A N 1
ATOM 673 C CA . ALA A 1 87 ? 9.002 -6.830 -16.906 1.00 88.56 87 ALA A CA 1
ATOM 674 C C . ALA A 1 87 ? 9.248 -5.604 -17.796 1.00 88.56 87 ALA A C 1
ATOM 676 O O . ALA A 1 87 ? 9.561 -5.768 -18.973 1.00 88.56 87 ALA A O 1
ATOM 677 N N . GLU A 1 88 ? 9.178 -4.397 -17.231 1.00 88.38 88 GLU A N 1
ATOM 678 C CA . GLU A 1 88 ? 9.438 -3.177 -17.998 1.00 88.38 88 GLU A CA 1
ATOM 679 C C . GLU A 1 88 ? 10.915 -3.038 -18.373 1.00 88.38 88 GLU A C 1
ATOM 681 O O . GLU A 1 88 ? 11.225 -2.726 -19.517 1.00 88.38 88 GLU A O 1
ATOM 686 N N . TYR A 1 89 ? 11.833 -3.379 -17.462 1.00 86.56 89 TYR A N 1
ATOM 687 C CA . TYR A 1 89 ? 13.262 -3.419 -17.778 1.00 86.56 89 TYR A CA 1
ATOM 688 C C . TYR A 1 89 ? 13.567 -4.364 -18.951 1.00 86.56 89 TYR A C 1
ATOM 690 O O . TYR A 1 89 ? 14.315 -4.008 -19.859 1.00 86.56 89 TYR A O 1
ATOM 698 N N . LEU A 1 90 ? 12.956 -5.554 -18.968 1.00 87.69 90 LEU A N 1
ATOM 699 C CA . LEU A 1 90 ? 13.104 -6.497 -20.079 1.00 87.69 90 LEU A CA 1
ATOM 700 C C . LEU A 1 90 ? 12.487 -5.968 -21.383 1.00 87.69 90 LEU A C 1
ATOM 702 O O . LEU A 1 90 ? 13.089 -6.161 -22.436 1.00 87.69 90 LEU A O 1
ATOM 706 N N . ARG A 1 91 ? 11.340 -5.273 -21.328 1.00 86.06 91 ARG A N 1
ATOM 707 C CA . ARG A 1 91 ? 10.744 -4.617 -22.508 1.00 86.06 91 ARG A CA 1
ATOM 708 C C . ARG A 1 91 ? 11.666 -3.560 -23.102 1.00 86.06 91 ARG A C 1
ATOM 710 O O . ARG A 1 91 ? 11.862 -3.565 -24.309 1.00 86.06 91 ARG A O 1
ATOM 717 N N . THR A 1 92 ? 12.266 -2.704 -22.276 1.00 84.19 92 THR A N 1
ATOM 718 C CA . THR A 1 92 ? 13.205 -1.678 -22.756 1.00 84.19 92 THR A CA 1
ATOM 719 C C . THR A 1 92 ? 14.436 -2.294 -23.430 1.00 84.19 92 THR A C 1
ATOM 721 O O . THR A 1 92 ? 14.930 -1.750 -24.415 1.00 84.19 92 THR A O 1
ATOM 724 N N . LEU A 1 93 ? 14.931 -3.436 -22.933 1.00 84.00 93 LEU A N 1
ATOM 725 C CA . LEU A 1 93 ? 16.051 -4.145 -23.563 1.00 84.00 93 LEU A CA 1
ATOM 726 C C . LEU A 1 93 ? 15.676 -4.769 -24.915 1.00 84.00 93 LEU A C 1
ATOM 728 O O . LEU A 1 93 ? 16.479 -4.707 -25.843 1.00 84.00 93 LEU A O 1
ATOM 732 N N . ASP A 1 94 ? 14.486 -5.360 -25.032 1.00 80.88 94 ASP A N 1
ATOM 733 C CA . ASP A 1 94 ? 13.987 -5.934 -26.290 1.00 80.88 94 ASP A CA 1
ATOM 734 C C . ASP A 1 94 ? 13.736 -4.848 -27.346 1.00 80.88 94 ASP A C 1
ATOM 736 O O . ASP A 1 94 ? 14.166 -4.979 -28.490 1.00 80.88 94 ASP A O 1
ATOM 740 N N . GLU A 1 95 ? 13.149 -3.720 -26.939 1.00 79.06 95 GLU A N 1
ATOM 741 C CA . GLU A 1 95 ? 12.901 -2.566 -27.807 1.00 79.06 95 GLU A CA 1
ATOM 742 C C . GLU A 1 95 ? 14.219 -1.958 -28.326 1.00 79.06 95 GLU A C 1
ATOM 744 O O . GLU A 1 95 ? 14.352 -1.699 -29.520 1.00 79.06 95 GLU A O 1
ATOM 749 N N . GLY A 1 96 ? 15.247 -1.836 -27.475 1.00 68.88 96 GLY A N 1
ATOM 750 C CA . GLY A 1 96 ? 16.585 -1.390 -27.890 1.00 68.88 96 GLY A CA 1
ATOM 751 C C . GLY A 1 96 ? 17.365 -2.403 -28.745 1.00 68.88 96 GLY A C 1
ATOM 752 O O . GLY A 1 96 ? 18.169 -2.006 -29.589 1.00 68.88 96 G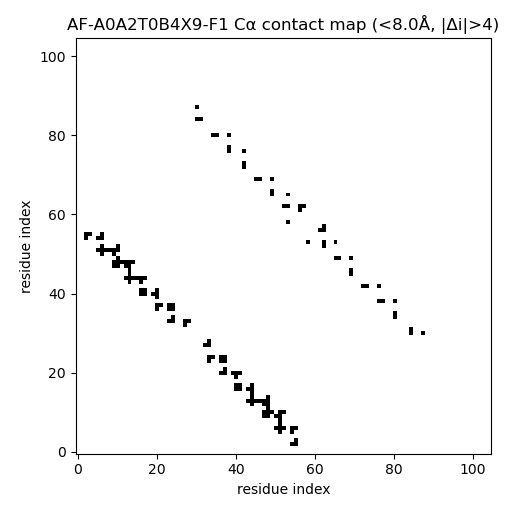LY A O 1
ATOM 753 N N . ALA A 1 97 ? 17.131 -3.707 -28.562 1.00 64.19 97 ALA A N 1
ATOM 754 C CA . ALA A 1 97 ? 17.713 -4.759 -29.401 1.00 64.19 97 ALA A CA 1
ATOM 755 C C . ALA A 1 97 ? 17.015 -4.876 -30.767 1.00 64.19 97 ALA A C 1
ATOM 757 O O . ALA A 1 97 ? 17.647 -5.310 -31.734 1.00 64.19 97 ALA A O 1
ATOM 758 N N . GLY A 1 98 ? 15.739 -4.480 -30.839 1.00 59.81 98 GLY A N 1
ATOM 759 C CA . GLY A 1 98 ? 14.981 -4.282 -32.069 1.00 59.81 98 GLY A CA 1
ATOM 760 C C . GLY A 1 98 ? 15.677 -3.267 -32.965 1.00 59.81 98 GLY A C 1
ATOM 761 O O . GLY A 1 98 ? 16.179 -3.692 -33.995 1.00 59.81 98 GLY A O 1
ATOM 762 N N . ILE A 1 99 ? 15.826 -2.022 -32.480 1.00 60.38 99 ILE A N 1
ATOM 763 C CA . ILE A 1 99 ? 16.431 -0.864 -33.184 1.00 60.38 99 ILE A CA 1
ATOM 764 C C . ILE A 1 99 ? 17.808 -1.182 -33.811 1.00 60.38 99 ILE A C 1
ATOM 766 O O . ILE A 1 99 ? 18.162 -0.711 -34.889 1.00 60.38 99 ILE A O 1
ATOM 770 N N . ASN A 1 100 ? 18.625 -1.999 -33.139 1.00 59.19 100 ASN A N 1
ATOM 771 C CA . ASN A 1 100 ? 19.969 -2.334 -33.627 1.00 59.19 100 ASN A CA 1
ATOM 772 C C . ASN A 1 100 ? 19.951 -3.293 -34.840 1.00 59.19 100 ASN A C 1
ATOM 774 O O . ASN A 1 100 ? 20.931 -3.385 -35.583 1.00 59.19 100 ASN A O 1
ATOM 778 N N . LYS A 1 101 ? 18.852 -4.031 -35.054 1.00 57.22 101 LYS A N 1
ATOM 779 C CA . LYS A 1 101 ? 18.703 -4.938 -36.202 1.00 57.22 101 LYS A CA 1
ATOM 780 C C . LYS A 1 101 ? 18.205 -4.231 -37.458 1.00 57.22 101 LYS A C 1
ATOM 782 O O . LYS A 1 101 ? 18.591 -4.663 -38.537 1.00 57.22 101 LYS A O 1
ATOM 787 N N . ASP A 1 102 ? 17.389 -3.190 -37.345 1.00 57.00 102 ASP A N 1
ATOM 788 C CA . ASP A 1 102 ? 16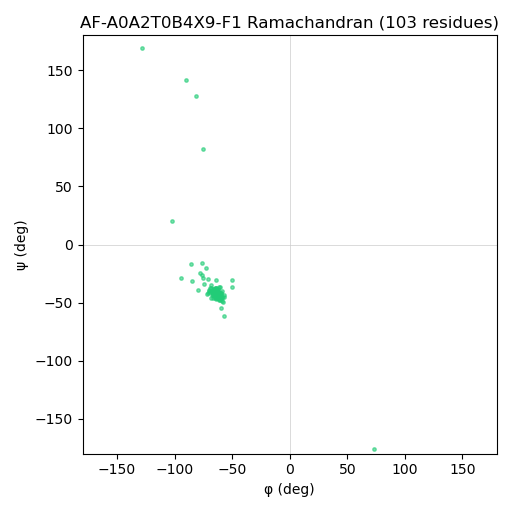.930 -2.372 -38.477 1.00 57.00 102 ASP A CA 1
ATOM 789 C C . ASP A 1 102 ? 17.983 -1.371 -38.969 1.00 57.00 102 ASP A C 1
ATOM 791 O O . ASP A 1 102 ? 17.979 -1.039 -40.149 1.00 57.00 102 ASP A O 1
ATOM 795 N N . GLU A 1 103 ? 18.936 -0.960 -38.126 1.00 56.78 103 GLU A N 1
ATOM 796 C CA . GLU A 1 103 ? 20.062 -0.104 -38.540 1.00 56.78 103 GLU A CA 1
ATOM 797 C C . GLU A 1 103 ? 21.159 -0.863 -39.326 1.00 56.78 103 GLU A C 1
ATOM 799 O O . GLU A 1 103 ? 21.975 -0.250 -40.010 1.00 56.78 103 GLU A O 1
ATOM 804 N N . ASN A 1 104 ? 21.175 -2.201 -39.272 1.00 57.41 104 ASN A N 1
ATOM 805 C CA . ASN A 1 104 ? 22.162 -3.057 -39.950 1.00 57.41 104 ASN A CA 1
ATOM 806 C C . ASN A 1 104 ? 21.641 -3.719 -41.251 1.00 57.41 104 ASN A C 1
ATOM 808 O O . ASN A 1 104 ? 22.205 -4.734 -41.676 1.00 57.41 104 ASN A O 1
ATOM 812 N N . ILE A 1 105 ? 20.581 -3.186 -41.878 1.00 52.00 105 ILE A N 1
ATOM 813 C CA . ILE A 1 105 ? 20.029 -3.665 -43.168 1.00 52.00 105 ILE A CA 1
ATOM 814 C C . ILE A 1 105 ? 20.235 -2.626 -44.270 1.00 52.00 105 ILE A C 1
ATOM 816 O O . ILE A 1 105 ? 19.845 -1.457 -44.064 1.00 52.00 105 ILE A O 1
#

Solvent-accessible surface area (backbone atoms only — not comparable to full-atom values): 5426 Å² total; per-residue (Å²): 110,71,50,54,54,55,19,49,54,26,34,52,53,10,51,51,28,46,51,52,17,54,49,35,48,74,68,42,90,48,68,69,60,18,48,56,40,30,53,56,20,48,56,52,14,50,49,30,32,50,51,14,50,35,59,57,69,39,100,42,77,66,35,58,51,50,52,51,50,51,54,50,48,63,55,47,51,58,53,52,49,52,52,52,52,52,52,51,55,50,48,56,52,52,56,57,56,49,58,60,57,67,74,73,110

Sequence (105 aa):
MIKTIIAGIFIFGGLFFFMVGTLGILRFPDVFTRIHSAAKCDTLGALLSLMGLIIFNGFNWTALKLILVLIFIWITNPTATHLIGKAEYLRTLDEGAGINKDENI

Nearest PDB structures (foldseek):
  7qru-assembly1_G  TM=8.955E-01  e=4.258E-04  Alkalihalophilus pseudofirmus
  6z16-assembly1_g  TM=8.891E-01  e=4.028E-04  Anoxybacillus flavithermus WK1
  6u8y-assembly1_c  TM=8.791E-01  e=6.276E-04  Pyrococcus furiosus COM1
  7d3u-assembly1_G  TM=8.951E-01  e=1.702E-03  Dietzia sp. DQ12-45-1b

Organism: NCBI:txid1289519

Mean predicted aligned error: 7.19 Å

pLDDT: mean 85.48, std 9.49, range [52.0, 93.75]